Protein AF-A0A8I1YFB1-F1 (afdb_monomer_lite)

pLDDT: mean 80.85, std 8.63, range [55.12, 90.0]

Sequence (64 aa):
MNKREIEALQDAAGRPGGWGLFKQKSTAKLAELGYFVKEQHPSYGNQFRITDAGRAALAAAESK

Secondary structure (DSSP, 8-state):
--HHHHHHHHHHHHSGGGEE---TTTSHHHHHTTSEEEEEETTTEEEEEE-HHHHHHHHHHHT-

Foldseek 3Di:
DDPVQLVQLVQQVPDVQSWGDPPCPPHVVCVVVVQWDFDQDPPPGTTIGGDPVVVVVSVVVVVD

Organism: Bradyrhizobium elkanii (NCBI:txid29448)

Radius of gyration: 10.86 Å; chains: 1; bounding box: 28×16×28 Å

Structure (mmCIF, N/CA/C/O backbone):
data_AF-A0A8I1YFB1-F1
#
_entry.id   AF-A0A8I1YFB1-F1
#
loop_
_atom_site.group_PDB
_atom_site.id
_atom_site.type_symbol
_atom_site.label_atom_id
_atom_site.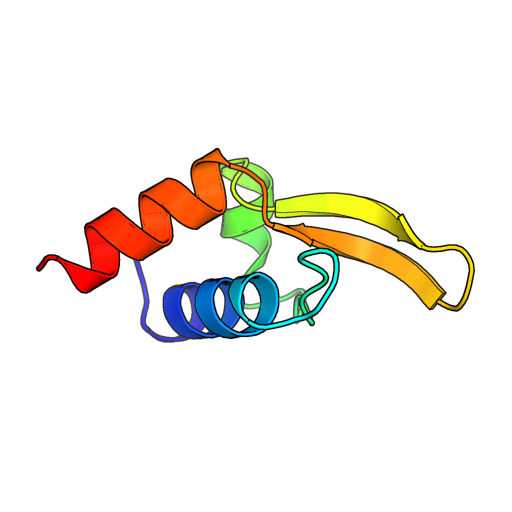label_alt_id
_atom_site.label_comp_id
_atom_site.label_asym_id
_atom_site.label_entity_id
_atom_site.label_seq_id
_atom_site.pdbx_PDB_ins_code
_atom_site.Cartn_x
_atom_site.Cartn_y
_atom_site.Cartn_z
_atom_site.occupancy
_atom_site.B_iso_or_equiv
_atom_site.auth_seq_id
_atom_site.auth_comp_id
_atom_site.auth_asym_id
_atom_site.auth_atom_id
_atom_site.pdbx_PDB_model_num
ATOM 1 N N . MET A 1 1 ? -4.175 1.268 13.119 1.00 69.50 1 MET A N 1
ATOM 2 C CA . MET A 1 1 ? -3.582 1.895 11.923 1.00 69.50 1 MET A CA 1
ATOM 3 C C . MET A 1 1 ? -3.663 3.399 12.123 1.00 69.50 1 MET A C 1
ATOM 5 O O . MET A 1 1 ? -4.708 3.866 12.561 1.00 69.50 1 MET A O 1
ATOM 9 N N . ASN A 1 2 ? -2.573 4.140 11.934 1.00 78.38 2 ASN A N 1
ATOM 10 C CA . ASN A 1 2 ? -2.554 5.593 12.138 1.00 78.38 2 ASN A CA 1
ATOM 11 C C . ASN A 1 2 ? -3.145 6.326 10.923 1.00 78.38 2 ASN A C 1
ATOM 13 O O . ASN A 1 2 ? -3.068 5.823 9.805 1.00 78.38 2 ASN A O 1
ATOM 17 N N . LYS A 1 3 ? -3.656 7.553 11.102 1.00 80.75 3 LYS A N 1
ATOM 18 C CA . LYS A 1 3 ? -4.260 8.349 10.011 1.00 80.75 3 LYS A CA 1
ATOM 19 C C . LYS A 1 3 ? -3.368 8.446 8.759 1.00 80.75 3 LYS A C 1
ATOM 21 O O . LYS A 1 3 ? -3.836 8.207 7.657 1.00 80.75 3 LYS A O 1
ATOM 26 N N . ARG A 1 4 ? -2.063 8.690 8.943 1.00 80.38 4 ARG A N 1
ATOM 27 C CA . ARG A 1 4 ? -1.078 8.786 7.845 1.00 80.38 4 ARG A CA 1
ATOM 28 C C . ARG A 1 4 ? -0.894 7.485 7.060 1.00 80.38 4 ARG A C 1
ATOM 30 O O . ARG A 1 4 ? -0.520 7.522 5.895 1.00 80.38 4 ARG A O 1
ATOM 37 N N . GLU A 1 5 ? -1.079 6.344 7.715 1.00 81.38 5 GLU A N 1
ATOM 38 C CA . GLU A 1 5 ? -0.952 5.033 7.079 1.00 81.38 5 GLU A CA 1
ATOM 39 C C . GLU A 1 5 ? -2.171 4.729 6.207 1.00 81.38 5 GLU A C 1
ATOM 41 O O . GLU A 1 5 ? -2.017 4.257 5.085 1.00 81.38 5 GLU A O 1
ATOM 46 N N . ILE A 1 6 ? -3.363 5.070 6.702 1.00 84.00 6 ILE A N 1
ATOM 47 C CA . ILE A 1 6 ? -4.623 4.956 5.959 1.00 84.00 6 ILE A CA 1
ATOM 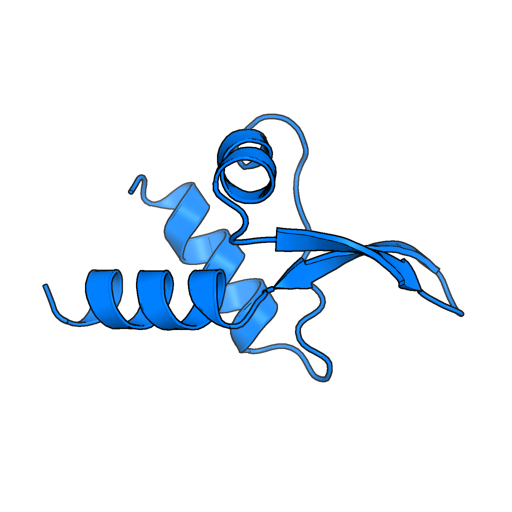48 C C . ILE A 1 6 ? -4.597 5.883 4.740 1.00 84.00 6 ILE A C 1
ATOM 50 O O . ILE A 1 6 ? -4.877 5.431 3.637 1.00 84.00 6 ILE A O 1
ATOM 54 N N . GLU A 1 7 ? -4.170 7.141 4.908 1.00 84.31 7 GLU A N 1
ATOM 55 C CA . GLU A 1 7 ? -4.019 8.100 3.801 1.00 84.31 7 GLU A CA 1
ATOM 56 C C . GLU A 1 7 ? -3.043 7.591 2.727 1.00 84.31 7 GLU A C 1
ATOM 58 O O . GLU A 1 7 ? -3.302 7.739 1.535 1.00 84.31 7 GLU A O 1
ATOM 63 N N . ALA A 1 8 ? -1.939 6.947 3.124 1.00 83.75 8 ALA A N 1
ATOM 64 C CA . ALA A 1 8 ? -0.992 6.359 2.178 1.00 83.75 8 ALA A CA 1
ATOM 65 C C . ALA A 1 8 ? -1.591 5.167 1.415 1.00 83.75 8 ALA A C 1
ATOM 67 O O . ALA A 1 8 ? -1.359 5.027 0.214 1.00 83.75 8 ALA A O 1
ATOM 68 N N . LEU A 1 9 ? -2.366 4.318 2.097 1.00 84.81 9 LEU A N 1
ATOM 69 C CA . LEU A 1 9 ? -3.066 3.202 1.463 1.00 84.81 9 LEU A CA 1
ATOM 70 C C . LEU A 1 9 ? -4.172 3.690 0.519 1.00 84.81 9 LEU A C 1
ATOM 72 O O . LEU A 1 9 ? -4.273 3.166 -0.585 1.00 84.81 9 LEU A O 1
ATOM 76 N N . GLN A 1 10 ? -4.946 4.711 0.901 1.00 86.81 10 GLN A N 1
ATOM 77 C CA . GLN A 1 10 ? -5.941 5.351 0.030 1.00 86.81 10 GLN A CA 1
ATOM 78 C C . GLN A 1 10 ? -5.297 5.977 -1.211 1.00 86.81 10 GLN A C 1
ATOM 80 O O . GLN A 1 10 ? -5.761 5.720 -2.321 1.00 86.81 10 GLN A O 1
ATOM 85 N N . ASP A 1 11 ? -4.211 6.748 -1.052 1.00 86.25 11 ASP A N 1
ATOM 86 C CA . ASP A 1 11 ? -3.491 7.361 -2.183 1.00 86.25 11 ASP A CA 1
ATOM 87 C C . ASP A 1 11 ? -2.986 6.293 -3.159 1.00 86.25 11 ASP A C 1
ATOM 89 O O . ASP A 1 11 ? -3.173 6.417 -4.368 1.00 86.25 11 ASP A O 1
ATOM 93 N N . ALA A 1 12 ? -2.411 5.203 -2.647 1.00 85.94 12 ALA A N 1
ATOM 94 C CA . ALA A 1 12 ? -1.954 4.105 -3.486 1.00 85.94 12 ALA A CA 1
ATOM 95 C C . ALA A 1 12 ? -3.114 3.345 -4.148 1.00 85.94 12 ALA A C 1
ATOM 97 O O . ALA A 1 12 ? -3.035 3.031 -5.333 1.00 85.94 12 ALA A O 1
ATOM 98 N N . ALA A 1 13 ? -4.196 3.062 -3.416 1.00 84.69 13 ALA A N 1
ATOM 99 C CA . ALA A 1 13 ? -5.363 2.342 -3.927 1.00 84.69 13 ALA A CA 1
ATOM 100 C C . ALA A 1 13 ? -6.116 3.124 -5.016 1.00 84.69 13 ALA A C 1
ATOM 102 O O . ALA A 1 13 ? -6.637 2.508 -5.947 1.00 84.69 13 ALA A O 1
ATOM 103 N N . GLY A 1 14 ? -6.146 4.458 -4.921 1.00 83.75 14 GLY A N 1
ATOM 104 C CA . GLY A 1 14 ? -6.802 5.345 -5.885 1.00 83.75 14 GLY A CA 1
ATOM 105 C C . GLY A 1 14 ? -5.999 5.612 -7.162 1.00 83.75 14 GLY A C 1
ATOM 106 O O . GLY A 1 14 ? -6.545 6.147 -8.127 1.00 83.75 14 GLY A O 1
ATOM 107 N N . ARG A 1 15 ? -4.711 5.246 -7.205 1.00 82.06 15 ARG A N 1
ATOM 108 C CA . ARG A 1 15 ? -3.845 5.476 -8.369 1.00 82.06 15 ARG A CA 1
ATOM 109 C C . ARG A 1 15 ? -3.866 4.295 -9.345 1.00 82.06 15 ARG A C 1
ATOM 111 O O . ARG A 1 15 ? -3.836 3.134 -8.923 1.00 82.06 15 ARG A O 1
ATOM 118 N N . PRO A 1 16 ? -3.839 4.556 -10.666 1.00 78.56 16 PRO A N 1
ATOM 119 C CA . PRO A 1 16 ? -3.729 3.498 -11.664 1.00 78.56 16 PRO A CA 1
ATOM 120 C C . PRO A 1 16 ? -2.439 2.696 -11.441 1.00 78.56 16 PRO A C 1
ATOM 122 O O . PRO A 1 16 ? -1.347 3.253 -11.340 1.00 78.56 16 PRO A O 1
ATOM 125 N N . GLY A 1 17 ? -2.575 1.375 -11.312 1.00 78.25 17 GLY A N 1
ATOM 126 C CA . GLY A 1 17 ? -1.462 0.469 -11.011 1.00 78.25 17 GLY A CA 1
ATOM 127 C C . GLY A 1 17 ? -1.118 0.316 -9.525 1.00 78.25 17 GLY A C 1
ATOM 128 O O . GLY A 1 17 ? -0.258 -0.495 -9.202 1.00 78.25 17 GLY A O 1
ATOM 129 N N . GLY A 1 18 ? -1.799 1.011 -8.606 1.00 82.25 18 GLY A N 1
ATOM 130 C CA . GLY A 1 18 ? -1.590 0.825 -7.166 1.00 82.25 18 GLY A CA 1
ATOM 131 C C . GLY A 1 18 ? -0.318 1.481 -6.614 1.00 82.25 18 GLY A C 1
ATOM 132 O O . GLY A 1 18 ? 0.153 1.100 -5.544 1.00 82.25 18 GLY A O 1
ATOM 133 N N . TRP A 1 19 ? 0.293 2.397 -7.362 1.00 83.38 19 TRP A N 1
ATOM 134 C CA . TRP A 1 19 ? 1.577 3.006 -7.015 1.00 83.38 19 TRP A CA 1
ATOM 135 C C . TRP A 1 19 ? 1.367 4.206 -6.099 1.00 83.38 19 TRP A C 1
ATOM 137 O O . TRP A 1 19 ? 0.733 5.169 -6.512 1.00 83.38 19 TRP A O 1
ATOM 147 N N . GLY A 1 20 ? 1.896 4.163 -4.876 1.00 72.00 20 GLY A N 1
ATOM 148 C CA . GLY A 1 20 ? 1.716 5.222 -3.877 1.00 72.00 20 GLY A CA 1
ATOM 149 C C . GLY A 1 20 ? 3.017 5.922 -3.500 1.00 72.00 20 GLY A C 1
ATOM 150 O O . GLY A 1 20 ? 4.092 5.318 -3.501 1.00 72.00 20 GLY A O 1
ATOM 151 N N . LEU A 1 21 ? 2.926 7.198 -3.112 1.00 64.56 21 LEU A N 1
ATOM 152 C CA . LEU A 1 21 ? 4.076 7.946 -2.594 1.00 64.56 21 LEU A CA 1
ATOM 153 C C . LEU A 1 21 ? 4.365 7.554 -1.141 1.00 64.56 21 LEU A C 1
ATOM 155 O O . LEU A 1 21 ? 3.895 8.164 -0.181 1.00 64.56 21 LEU A O 1
ATOM 159 N N . PHE A 1 22 ? 5.205 6.542 -0.977 1.00 66.38 22 PHE A N 1
ATOM 160 C CA . PHE A 1 22 ? 5.649 6.073 0.327 1.00 66.38 22 PHE A CA 1
ATOM 161 C C . PHE A 1 22 ? 6.708 7.017 0.917 1.00 66.38 22 PHE A C 1
ATOM 163 O O . PHE A 1 22 ? 7.912 6.877 0.683 1.00 66.38 22 PHE A O 1
ATOM 170 N N . LYS A 1 23 ? 6.284 8.030 1.683 1.00 60.00 23 LYS A N 1
ATOM 171 C CA . LYS A 1 23 ? 7.232 8.872 2.431 1.00 60.00 23 LYS A CA 1
ATOM 172 C C . LYS A 1 23 ? 7.862 8.038 3.555 1.00 60.00 23 LYS A C 1
ATOM 174 O O . LYS A 1 23 ? 7.243 7.791 4.592 1.00 60.00 23 LYS A O 1
ATOM 179 N N . GLN A 1 24 ? 9.116 7.641 3.325 1.00 58.16 24 GLN A N 1
ATOM 180 C CA . GLN A 1 24 ? 9.903 6.627 4.046 1.00 58.16 24 GLN A CA 1
ATOM 181 C C . GLN A 1 24 ? 9.909 6.686 5.582 1.00 58.16 24 GLN A C 1
ATOM 183 O O . GLN A 1 24 ? 10.217 5.675 6.197 1.00 58.16 24 GLN A O 1
ATOM 188 N N . LYS A 1 25 ? 9.598 7.811 6.237 1.00 60.53 25 LYS A N 1
ATOM 189 C CA . LYS A 1 25 ? 9.682 7.891 7.709 1.00 60.53 25 LYS A CA 1
ATOM 190 C C . LYS A 1 25 ? 8.401 7.509 8.446 1.00 60.53 25 LYS A C 1
ATOM 192 O O . LYS A 1 25 ? 8.488 6.989 9.549 1.00 60.53 25 LYS A O 1
ATOM 197 N N . SER A 1 26 ? 7.221 7.768 7.882 1.00 63.53 26 SER A N 1
ATOM 198 C CA . SER A 1 26 ? 5.948 7.570 8.600 1.00 63.53 26 SER A CA 1
ATOM 199 C C . SER A 1 26 ? 5.168 6.339 8.159 1.00 63.53 26 SER A C 1
ATOM 201 O O . SER A 1 26 ? 4.198 5.982 8.816 1.00 63.53 26 SER A O 1
ATOM 203 N N . THR A 1 27 ? 5.566 5.724 7.047 1.00 68.75 27 THR A N 1
ATOM 204 C CA . THR A 1 27 ? 4.842 4.607 6.427 1.00 68.75 27 THR A CA 1
ATOM 205 C C . THR A 1 27 ? 5.682 3.343 6.304 1.00 68.75 27 THR A C 1
ATOM 207 O O . THR A 1 27 ? 5.110 2.321 5.966 1.00 68.75 27 THR A O 1
ATOM 210 N N . ALA A 1 28 ? 6.980 3.363 6.665 1.00 72.50 28 ALA A N 1
ATOM 211 C CA . ALA A 1 28 ? 7.903 2.212 6.622 1.00 72.50 28 ALA A CA 1
ATOM 212 C C . ALA A 1 28 ? 7.290 0.902 7.128 1.00 72.50 28 ALA A C 1
ATOM 214 O O . ALA A 1 28 ? 7.420 -0.141 6.489 1.00 72.50 28 ALA A O 1
ATOM 215 N N . LYS A 1 29 ? 6.524 0.999 8.216 1.00 79.44 29 LYS A N 1
ATOM 216 C CA . LYS A 1 29 ? 5.837 -0.126 8.839 1.00 79.44 29 LYS A CA 1
ATOM 217 C C . LYS A 1 29 ? 4.838 -0.828 7.913 1.00 79.44 29 LYS A C 1
ATOM 219 O O . LYS A 1 29 ? 4.631 -2.021 8.045 1.00 79.44 29 LYS A O 1
ATOM 224 N N . LEU A 1 30 ? 4.254 -0.139 6.936 1.00 82.25 30 LEU A N 1
ATOM 225 C CA . LEU A 1 30 ? 3.329 -0.744 5.975 1.00 82.25 30 LEU A CA 1
ATOM 226 C C . LEU A 1 30 ? 4.031 -1.684 4.989 1.00 82.25 30 LEU A C 1
ATOM 228 O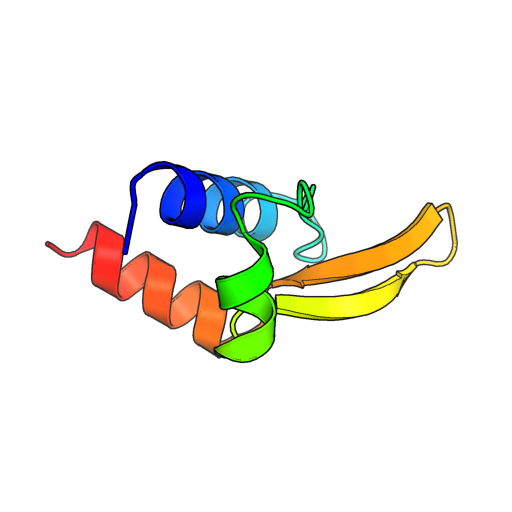 O . LEU A 1 30 ? 3.418 -2.647 4.541 1.00 82.25 30 LEU A O 1
ATOM 232 N N . ALA A 1 31 ? 5.305 -1.440 4.670 1.00 83.44 31 ALA A N 1
ATOM 233 C CA . ALA A 1 31 ? 6.093 -2.385 3.883 1.00 83.44 31 ALA A CA 1
ATOM 234 C C . ALA A 1 31 ? 6.470 -3.610 4.731 1.00 83.44 31 ALA A C 1
ATOM 236 O O . ALA A 1 31 ? 6.347 -4.737 4.265 1.00 83.44 31 ALA A O 1
ATOM 237 N N . GLU A 1 32 ? 6.839 -3.404 6.001 1.00 83.25 32 GLU A N 1
ATOM 238 C CA . GLU A 1 32 ? 7.108 -4.499 6.950 1.00 83.25 32 GLU A CA 1
ATOM 239 C C . GLU A 1 32 ? 5.872 -5.377 7.206 1.00 83.25 32 GLU A C 1
ATOM 241 O O . GLU A 1 32 ? 5.991 -6.590 7.341 1.00 83.25 32 GLU A O 1
ATOM 246 N N . LEU A 1 33 ? 4.677 -4.780 7.226 1.00 84.31 33 LEU A N 1
ATOM 247 C CA . LEU A 1 33 ? 3.400 -5.487 7.368 1.00 84.31 33 LEU A CA 1
ATOM 248 C C . LEU A 1 33 ? 2.919 -6.146 6.061 1.00 84.31 33 LEU A C 1
ATOM 250 O O . LEU A 1 33 ? 1.856 -6.762 6.044 1.00 84.31 33 LEU A O 1
ATOM 254 N N . GLY A 1 34 ? 3.666 -6.006 4.960 1.00 87.25 34 GLY A N 1
ATOM 255 C CA . GLY A 1 34 ? 3.315 -6.579 3.659 1.00 87.25 34 GLY A CA 1
ATOM 256 C C . GLY A 1 34 ? 2.177 -5.860 2.931 1.00 87.25 34 GLY A C 1
ATOM 257 O O . GLY A 1 34 ? 1.658 -6.386 1.949 1.00 87.25 34 GLY A O 1
ATOM 258 N N . TYR A 1 35 ? 1.779 -4.664 3.372 1.00 89.25 35 TYR A N 1
ATOM 259 C CA . TYR A 1 35 ? 0.752 -3.841 2.720 1.00 89.25 35 TYR A CA 1
ATOM 260 C C . TYR A 1 35 ? 1.281 -3.081 1.503 1.00 89.25 35 TYR A C 1
ATOM 262 O O . TYR A 1 35 ? 0.515 -2.733 0.605 1.00 89.25 35 TYR A O 1
ATOM 270 N N . PHE A 1 36 ? 2.593 -2.850 1.461 1.00 88.56 36 PHE A N 1
ATOM 271 C CA . PHE A 1 36 ? 3.296 -2.324 0.299 1.00 88.56 36 PHE A CA 1
ATOM 272 C C . PHE A 1 36 ? 4.450 -3.236 -0.092 1.00 88.56 36 PHE A C 1
ATOM 274 O O . PHE A 1 36 ? 5.189 -3.717 0.764 1.00 88.56 36 PHE A O 1
ATOM 281 N N . VAL A 1 37 ? 4.645 -3.403 -1.396 1.00 87.56 37 VAL A N 1
ATOM 282 C CA . VAL A 1 37 ? 5.817 -4.054 -1.977 1.00 87.56 37 VAL A CA 1
ATOM 283 C C . VAL A 1 37 ? 6.646 -3.018 -2.723 1.00 87.56 37 VAL A C 1
ATOM 285 O O . VAL A 1 37 ? 6.107 -2.127 -3.380 1.00 87.56 37 VAL A O 1
ATOM 288 N N . LYS A 1 38 ? 7.969 -3.100 -2.595 1.00 86.44 38 LYS A N 1
ATOM 289 C CA . LYS A 1 38 ? 8.891 -2.255 -3.352 1.00 86.44 38 LYS A CA 1
ATOM 290 C C . LYS A 1 38 ? 9.189 -2.933 -4.685 1.00 86.44 38 LYS A C 1
ATOM 292 O O . LYS A 1 38 ? 9.777 -4.009 -4.701 1.00 86.44 38 LYS A O 1
ATOM 297 N N . GLU A 1 39 ? 8.811 -2.294 -5.781 1.00 86.88 39 GLU A N 1
ATOM 298 C CA . GLU A 1 39 ? 8.995 -2.801 -7.141 1.00 86.88 39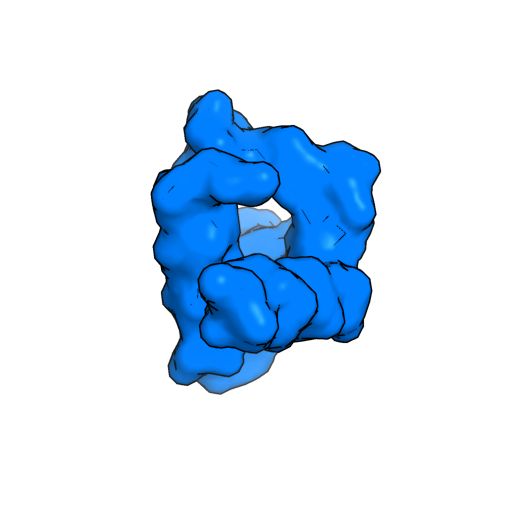 GLU A CA 1
ATOM 299 C C . GLU A 1 39 ? 9.653 -1.742 -8.032 1.00 86.88 39 GLU A C 1
ATOM 301 O O . GLU A 1 39 ? 9.579 -0.535 -7.784 1.00 86.88 39 GLU A O 1
ATOM 306 N N . GLN A 1 40 ? 10.326 -2.196 -9.088 1.00 85.69 40 GLN A N 1
ATOM 307 C CA . GLN A 1 40 ? 10.948 -1.313 -10.068 1.00 85.69 40 GLN A CA 1
ATOM 308 C C . GLN A 1 40 ? 9.882 -0.814 -11.053 1.00 85.69 40 GLN A C 1
ATOM 310 O O . GLN A 1 40 ? 9.424 -1.550 -11.922 1.00 85.69 40 GLN A O 1
ATOM 315 N N . HIS A 1 41 ? 9.494 0.453 -10.934 1.00 83.62 41 HIS A N 1
ATOM 316 C CA . HIS A 1 41 ? 8.641 1.127 -11.902 1.00 83.62 41 HIS A CA 1
ATOM 317 C C . HIS A 1 41 ? 9.461 1.554 -13.132 1.00 83.62 41 HIS A C 1
ATOM 319 O O . HIS A 1 41 ? 10.512 2.185 -12.972 1.00 83.62 41 HIS A O 1
ATOM 325 N N . PRO A 1 42 ? 8.972 1.311 -14.362 1.00 81.38 42 PRO A N 1
ATOM 326 C CA . PRO A 1 42 ? 9.724 1.572 -15.594 1.00 81.38 42 PRO A CA 1
ATOM 327 C C . PRO A 1 42 ? 10.137 3.042 -15.770 1.00 81.38 42 PRO A C 1
ATOM 329 O O . PRO A 1 42 ? 11.228 3.319 -16.251 1.00 81.38 42 PRO A O 1
ATOM 332 N N . SER A 1 43 ? 9.300 3.992 -15.343 1.00 83.06 43 SER A N 1
ATOM 333 C CA . SER A 1 43 ? 9.565 5.436 -15.505 1.00 83.06 43 SER A CA 1
ATOM 334 C C . SER A 1 43 ? 10.200 6.127 -14.293 1.00 83.06 43 SER A C 1
ATOM 336 O O . SER A 1 43 ? 10.721 7.227 -14.430 1.00 83.06 43 SER A O 1
ATOM 338 N N . TYR A 1 44 ? 10.124 5.528 -13.100 1.00 79.12 44 TYR A N 1
ATOM 339 C CA . TYR A 1 44 ? 10.446 6.213 -11.835 1.00 79.12 44 TYR A CA 1
ATOM 340 C C . TYR A 1 44 ? 11.417 5.422 -10.946 1.00 79.12 44 TYR A C 1
ATOM 342 O O . TYR A 1 44 ? 11.735 5.857 -9.842 1.00 79.12 44 TYR A O 1
ATOM 350 N N . GLY A 1 45 ? 11.903 4.267 -11.413 1.00 83.31 45 GLY A N 1
ATOM 351 C CA . GLY A 1 45 ? 12.781 3.400 -10.638 1.00 83.31 45 GLY A CA 1
ATOM 352 C C . GLY A 1 45 ? 12.047 2.755 -9.465 1.00 83.31 45 GLY A C 1
ATOM 353 O O . GLY A 1 45 ? 10.892 2.366 -9.582 1.00 83.31 45 GLY A O 1
ATOM 354 N N . ASN A 1 46 ? 12.719 2.609 -8.329 1.00 83.38 46 ASN A N 1
ATOM 355 C CA . ASN A 1 46 ? 12.142 1.959 -7.155 1.00 83.38 46 ASN A CA 1
ATOM 356 C C . ASN A 1 46 ? 10.920 2.722 -6.615 1.00 83.38 46 ASN A C 1
ATOM 358 O O . ASN A 1 46 ? 11.066 3.791 -6.024 1.00 83.38 46 ASN A O 1
ATOM 362 N N . GLN A 1 47 ? 9.739 2.131 -6.759 1.00 83.44 47 GLN A N 1
ATOM 363 C CA . GLN A 1 47 ? 8.459 2.642 -6.276 1.00 83.44 47 GLN A CA 1
ATOM 364 C C . GLN A 1 47 ? 7.808 1.627 -5.337 1.00 83.44 47 GLN A C 1
ATOM 366 O O . GLN A 1 47 ? 8.178 0.454 -5.305 1.00 83.44 47 GLN A O 1
ATOM 371 N N . PHE A 1 48 ? 6.829 2.081 -4.561 1.00 85.31 48 PHE A N 1
ATOM 372 C CA . PHE A 1 48 ? 6.038 1.201 -3.710 1.00 85.31 48 PHE A CA 1
ATOM 373 C C . PHE A 1 48 ? 4.657 0.994 -4.322 1.00 85.31 48 PHE A C 1
ATOM 375 O O . PHE A 1 48 ? 3.967 1.958 -4.662 1.00 85.31 48 PHE A O 1
ATOM 382 N N . ARG A 1 49 ? 4.250 -0.269 -4.433 1.00 87.12 49 ARG A N 1
ATOM 383 C CA . ARG A 1 49 ? 2.921 -0.670 -4.885 1.00 87.12 49 ARG A CA 1
ATOM 384 C C . ARG A 1 49 ? 2.130 -1.254 -3.726 1.00 87.12 49 ARG A C 1
ATOM 386 O O . ARG A 1 49 ? 2.659 -2.056 -2.958 1.00 87.12 49 ARG A O 1
ATOM 393 N N . ILE A 1 50 ? 0.873 -0.849 -3.591 1.00 90.00 50 ILE A N 1
ATOM 394 C CA . ILE A 1 50 ? -0.044 -1.438 -2.615 1.00 90.00 50 ILE A CA 1
ATOM 395 C C . ILE A 1 50 ? -0.346 -2.891 -2.993 1.00 90.00 50 ILE A C 1
ATOM 397 O O . ILE A 1 50 ? -0.658 -3.197 -4.148 1.00 90.00 50 ILE A O 1
ATOM 401 N N . THR A 1 51 ? -0.251 -3.785 -2.016 1.00 89.94 51 THR A N 1
ATOM 402 C CA . THR A 1 51 ? -0.577 -5.207 -2.168 1.00 89.94 51 THR A CA 1
ATOM 403 C C . THR A 1 51 ? -2.060 -5.457 -1.900 1.00 89.94 51 THR A C 1
ATOM 405 O O . THR A 1 51 ? -2.772 -4.592 -1.381 1.00 89.94 51 THR A O 1
ATOM 408 N N . ASP A 1 52 ? -2.537 -6.667 -2.190 1.00 89.88 52 ASP A N 1
ATOM 409 C CA . ASP A 1 52 ? -3.908 -7.064 -1.852 1.00 89.88 52 ASP A CA 1
ATOM 410 C C . ASP A 1 52 ? -4.156 -7.026 -0.339 1.00 89.88 52 ASP A C 1
ATOM 412 O O . ASP A 1 52 ? -5.212 -6.580 0.106 1.00 89.88 52 ASP A O 1
ATOM 416 N N . ALA A 1 53 ? -3.147 -7.385 0.463 1.00 89.81 53 ALA A N 1
ATOM 417 C CA . ALA A 1 53 ? -3.204 -7.257 1.916 1.00 89.81 53 ALA A CA 1
ATOM 418 C C . ALA A 1 53 ? -3.348 -5.792 2.355 1.00 89.81 53 ALA A C 1
ATOM 420 O O . ALA A 1 53 ? -4.112 -5.501 3.272 1.00 89.81 53 ALA A O 1
ATOM 421 N N . GLY A 1 54 ? -2.661 -4.860 1.683 1.00 89.50 54 GLY A N 1
ATOM 422 C CA . GLY A 1 54 ? -2.794 -3.427 1.946 1.00 89.50 54 GLY A CA 1
ATOM 423 C C . GLY A 1 54 ? -4.177 -2.885 1.597 1.00 89.50 54 GLY A C 1
ATOM 424 O O . GLY A 1 54 ? -4.748 -2.123 2.376 1.00 89.50 54 GLY A O 1
ATOM 425 N N . ARG A 1 55 ? -4.758 -3.326 0.473 1.00 88.12 55 ARG A N 1
ATOM 426 C CA . ARG A 1 55 ? -6.137 -2.971 0.092 1.00 88.12 55 ARG A CA 1
ATOM 427 C C . ARG A 1 55 ? -7.162 -3.542 1.068 1.00 88.12 55 ARG A C 1
ATOM 429 O O . ARG A 1 55 ? -8.081 -2.834 1.464 1.00 88.12 55 ARG A O 1
ATOM 436 N N . ALA A 1 56 ? -6.991 -4.793 1.489 1.00 89.44 56 ALA A N 1
ATOM 437 C CA . ALA A 1 56 ? -7.865 -5.424 2.473 1.00 89.44 56 ALA A CA 1
ATOM 438 C C . ALA A 1 56 ? -7.769 -4.731 3.840 1.00 89.44 56 ALA A C 1
ATOM 440 O O . ALA A 1 56 ? -8.789 -4.481 4.477 1.00 89.44 56 ALA A O 1
ATOM 441 N N . ALA A 1 57 ? -6.557 -4.366 4.273 1.00 87.69 57 ALA A N 1
ATOM 442 C CA . ALA A 1 57 ? -6.345 -3.614 5.505 1.00 87.69 57 ALA A CA 1
ATOM 443 C C . ALA A 1 57 ? -6.968 -2.214 5.437 1.00 87.69 57 ALA A C 1
ATOM 445 O O . ALA A 1 57 ? -7.530 -1.759 6.431 1.00 87.69 57 ALA A O 1
ATOM 446 N N . LEU A 1 58 ? -6.917 -1.561 4.270 1.00 87.81 58 LEU A N 1
ATOM 447 C CA . LEU A 1 58 ? -7.611 -0.298 4.041 1.00 87.81 58 LEU A CA 1
ATOM 448 C C . LEU A 1 58 ? -9.130 -0.467 4.158 1.00 87.81 58 LEU A C 1
ATOM 450 O O . LEU A 1 58 ? -9.743 0.230 4.956 1.00 87.81 58 LEU A O 1
ATOM 454 N N . ALA A 1 59 ? -9.720 -1.433 3.451 1.00 86.56 59 ALA A N 1
ATOM 455 C CA . ALA A 1 59 ? -11.156 -1.702 3.529 1.00 86.56 59 ALA A CA 1
ATOM 456 C C . ALA A 1 59 ? -11.605 -2.043 4.964 1.00 86.56 59 ALA A C 1
ATOM 458 O O . ALA A 1 59 ? -12.644 -1.577 5.429 1.00 86.56 59 ALA A O 1
ATOM 459 N N . ALA A 1 60 ? -10.795 -2.805 5.706 1.00 86.56 60 ALA A N 1
ATOM 460 C CA . ALA A 1 60 ? -11.045 -3.113 7.113 1.00 86.56 60 ALA A CA 1
ATOM 461 C C . ALA A 1 60 ? -10.914 -1.884 8.03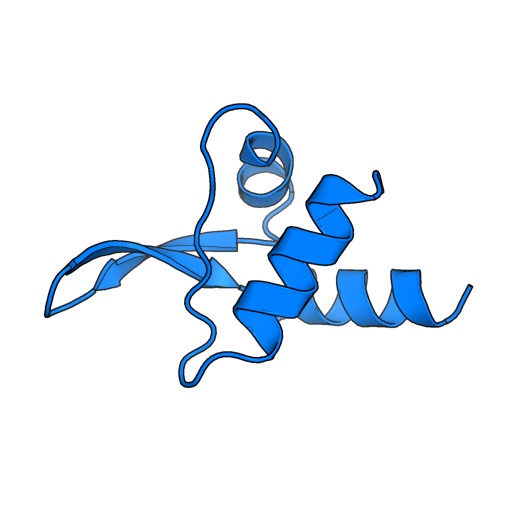1 1.00 86.56 60 ALA A C 1
ATOM 463 O O . ALA A 1 60 ? -11.580 -1.818 9.064 1.00 86.56 60 ALA A O 1
ATOM 464 N N . ALA A 1 61 ? -10.053 -0.924 7.678 1.00 83.38 61 ALA A N 1
ATOM 465 C CA . ALA A 1 61 ? -9.908 0.338 8.394 1.00 83.38 61 ALA A CA 1
ATOM 466 C C . ALA A 1 61 ? -11.039 1.330 8.073 1.00 83.38 61 ALA A C 1
ATOM 468 O O . ALA A 1 61 ? -11.427 2.077 8.962 1.00 83.38 61 ALA A O 1
ATOM 469 N N . GLU A 1 62 ? -11.573 1.326 6.848 1.00 73.75 62 GLU A N 1
ATOM 470 C CA . GLU A 1 62 ? -12.711 2.163 6.428 1.00 73.75 62 GLU A CA 1
ATOM 471 C C . GLU A 1 62 ? -14.068 1.628 6.911 1.00 73.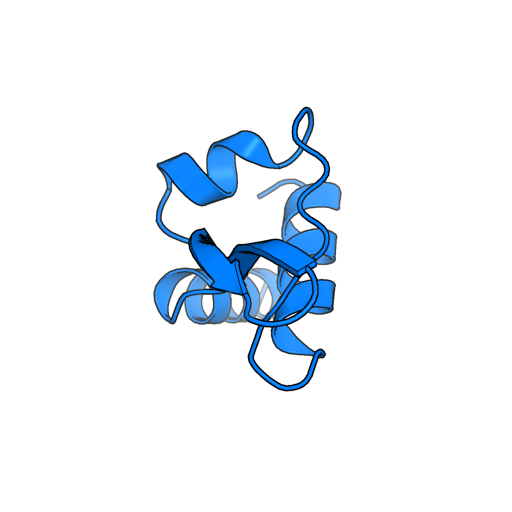75 62 GLU A C 1
ATOM 473 O O . GLU A 1 62 ? -15.026 2.384 7.030 1.00 73.75 62 GLU A O 1
ATOM 478 N N . SER A 1 63 ? -14.161 0.333 7.220 1.00 67.44 63 SER A N 1
ATOM 479 C CA . SER A 1 63 ? -15.381 -0.303 7.735 1.00 67.44 63 SER A CA 1
ATOM 480 C C . SER A 1 63 ? -15.607 -0.105 9.250 1.00 67.44 63 SER A C 1
ATOM 482 O O . SER A 1 63 ? -16.501 -0.747 9.809 1.00 67.44 63 SER A O 1
ATOM 484 N N . LYS A 1 64 ? -14.797 0.717 9.929 1.00 55.12 64 LYS A N 1
ATOM 485 C CA . LYS A 1 64 ? -14.813 0.935 11.387 1.00 55.12 64 LYS A CA 1
ATOM 486 C C . LYS A 1 64 ? -15.070 2.392 11.742 1.00 55.12 64 LYS A C 1
ATOM 488 O O . LYS A 1 64 ? -15.758 2.599 12.765 1.00 55.12 64 LYS A O 1
#